Protein AF-Q6VR26-F1 (afdb_monomer_lite)

InterPro domains:
  IPR003657 WRKY domain [PF03106] (2-35)
  IPR003657 WRKY domain [PS50811] (1-36)
  IPR003657 WRKY domain [SM00774] (1-36)
  IPR036576 WRKY domain superfamily [G3DSA:2.20.25.80] (1-36)
  IPR036576 WRKY domain superfamily [SSF118290] (2-35)
  IPR044810 WRKY transcription factor, plant [PTHR31221] (1-36)

Radius of gyration: 12.3 Å; chains: 1; bounding box: 28×16×30 Å

Structure (mmCIF, N/CA/C/O backbone):
data_AF-Q6VR26-F1
#
_entry.id   AF-Q6VR26-F1
#
loop_
_atom_site.group_PDB
_atom_site.id
_atom_site.type_symbol
_atom_site.label_atom_id
_atom_site.label_alt_id
_atom_site.label_comp_id
_atom_site.label_asym_id
_atom_site.label_entity_id
_atom_site.label_seq_id
_atom_site.pdbx_PDB_ins_code
_atom_site.Cartn_x
_atom_site.Cartn_y
_atom_site.Cartn_z
_atom_site.occupancy
_atom_site.B_iso_or_equiv
_atom_site.auth_seq_id
_atom_site.auth_comp_id
_atom_site.auth_asym_id
_atom_site.auth_atom_id
_atom_site.pdbx_PDB_model_num
ATOM 1 N N . VAL A 1 1 ? 12.749 -7.728 1.427 1.00 69.75 1 VAL A N 1
ATOM 2 C CA . VAL A 1 1 ? 13.059 -7.392 0.016 1.00 69.75 1 VAL A CA 1
ATOM 3 C C . VAL A 1 1 ? 12.441 -8.470 -0.858 1.00 69.75 1 VAL A C 1
ATOM 5 O O . VAL A 1 1 ? 12.541 -9.634 -0.482 1.00 69.75 1 VAL A O 1
ATOM 8 N N . VAL A 1 2 ? 11.723 -8.109 -1.925 1.00 81.38 2 VAL A N 1
ATOM 9 C CA . VAL A 1 2 ? 11.053 -9.089 -2.802 1.00 81.38 2 VAL A CA 1
ATOM 10 C C . VAL A 1 2 ? 12.09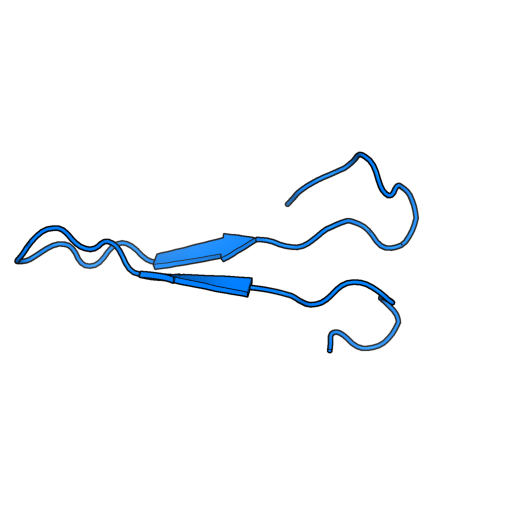6 -9.699 -3.740 1.00 81.38 2 VAL A C 1
ATOM 12 O O . VAL A 1 2 ? 12.911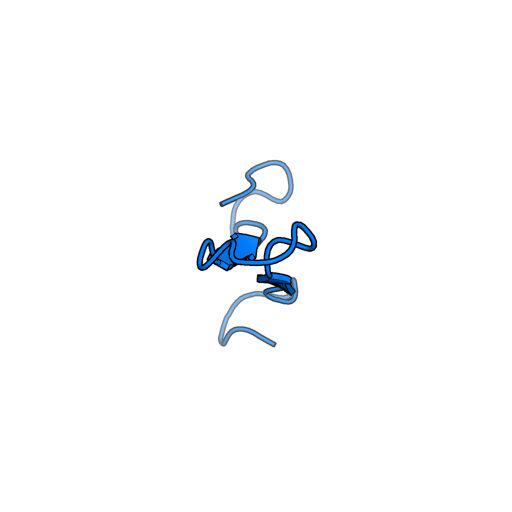 -8.982 -4.316 1.00 81.38 2 VAL A O 1
ATOM 15 N N . LYS A 1 3 ? 12.117 -11.031 -3.871 1.00 81.94 3 LYS A N 1
ATOM 16 C CA . LYS A 1 3 ? 13.098 -11.729 -4.716 1.00 81.94 3 LYS A CA 1
ATOM 17 C C . LYS A 1 3 ? 12.951 -11.252 -6.167 1.00 81.94 3 LYS A C 1
ATOM 19 O O . LYS A 1 3 ? 11.878 -11.388 -6.741 1.00 81.94 3 LYS A O 1
ATOM 24 N N . GLY A 1 4 ? 14.018 -10.693 -6.739 1.00 84.06 4 GLY A N 1
ATOM 25 C CA . GLY A 1 4 ? 14.016 -10.153 -8.106 1.00 84.06 4 GLY A CA 1
ATOM 26 C C . GLY A 1 4 ? 13.501 -8.716 -8.241 1.00 84.06 4 GLY A C 1
ATOM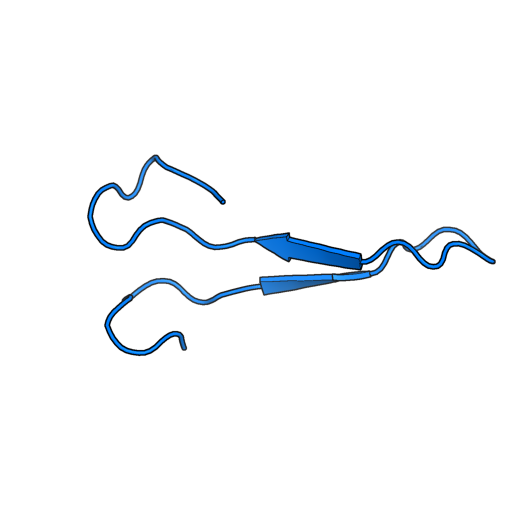 27 O O . GLY A 1 4 ? 13.413 -8.217 -9.358 1.00 84.06 4 GLY A O 1
ATOM 28 N N . ASN A 1 5 ? 13.187 -8.035 -7.135 1.00 86.56 5 ASN A N 1
ATOM 29 C CA . ASN A 1 5 ? 12.773 -6.639 -7.153 1.00 86.56 5 ASN A CA 1
ATOM 30 C C . ASN A 1 5 ? 13.669 -5.800 -6.222 1.00 86.56 5 ASN A C 1
ATOM 32 O O . ASN A 1 5 ? 13.720 -6.081 -5.020 1.00 86.56 5 ASN A O 1
ATOM 36 N N . PRO A 1 6 ? 14.374 -4.776 -6.746 1.00 90.12 6 PRO A N 1
ATOM 37 C CA . PRO A 1 6 ? 15.216 -3.907 -5.924 1.00 90.12 6 PRO A CA 1
ATOM 38 C C . PRO A 1 6 ? 14.396 -3.058 -4.941 1.00 90.12 6 PRO A C 1
ATOM 40 O O . PRO A 1 6 ? 14.936 -2.570 -3.948 1.00 90.12 6 PRO A O 1
ATOM 43 N N . TYR A 1 7 ? 13.094 -2.890 -5.183 1.00 90.19 7 TYR A N 1
ATOM 44 C CA . TYR A 1 7 ? 12.202 -2.131 -4.321 1.00 90.19 7 TYR A CA 1
ATOM 45 C C . TYR A 1 7 ? 11.581 -3.022 -3.229 1.00 90.19 7 TYR A C 1
ATOM 47 O O . TYR A 1 7 ? 11.168 -4.157 -3.489 1.00 90.19 7 TYR A O 1
ATOM 55 N N . PRO A 1 8 ? 11.490 -2.538 -1.977 1.00 91.94 8 PRO A N 1
ATOM 56 C CA . PRO A 1 8 ? 10.823 -3.274 -0.913 1.00 91.94 8 PRO A CA 1
ATOM 57 C C . PRO A 1 8 ? 9.300 -3.287 -1.115 1.00 91.94 8 PRO A C 1
ATOM 59 O O . PRO A 1 8 ? 8.716 -2.330 -1.620 1.00 91.94 8 PRO A O 1
ATOM 62 N N . ARG A 1 9 ? 8.655 -4.360 -0.644 1.00 93.25 9 ARG A N 1
ATOM 63 C CA . ARG A 1 9 ? 7.204 -4.417 -0.442 1.00 93.25 9 ARG A CA 1
ATOM 64 C C . ARG A 1 9 ? 6.879 -3.904 0.957 1.00 93.25 9 ARG A C 1
ATOM 66 O O . ARG A 1 9 ? 7.383 -4.451 1.940 1.00 93.25 9 ARG A O 1
ATOM 73 N N . SER A 1 10 ? 6.028 -2.891 1.031 1.00 94.38 10 SER A N 1
ATOM 74 C CA . SER A 1 10 ? 5.521 -2.305 2.271 1.00 94.38 10 SER A CA 1
ATOM 75 C C . SER A 1 10 ? 4.135 -2.854 2.586 1.00 94.38 10 SER A C 1
ATOM 77 O O . SER A 1 10 ? 3.314 -3.033 1.691 1.00 94.38 10 SER A O 1
ATOM 79 N N . TYR A 1 11 ? 3.849 -3.090 3.862 1.00 95.75 11 TYR A N 1
ATOM 80 C CA . TYR A 1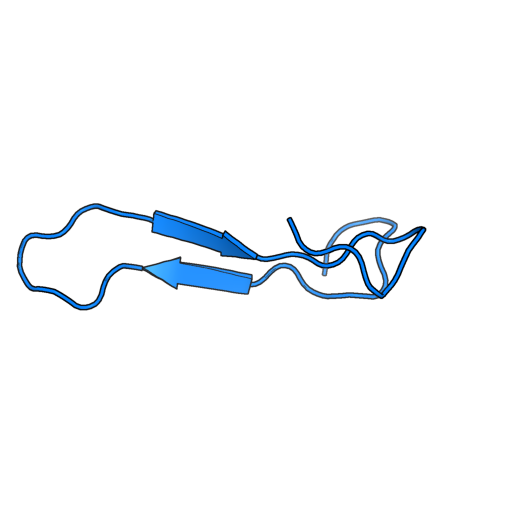 11 ? 2.536 -3.534 4.325 1.00 95.75 11 TYR A CA 1
ATOM 81 C C . TYR A 1 11 ? 1.913 -2.451 5.195 1.00 95.75 11 TYR A C 1
ATOM 83 O O . TYR A 1 11 ? 2.564 -1.914 6.088 1.00 95.75 11 TYR A O 1
ATOM 91 N N . TYR A 1 12 ? 0.643 -2.154 4.948 1.00 96.94 12 TYR A N 1
ATOM 92 C CA . TYR A 1 12 ? -0.117 -1.159 5.686 1.00 96.94 12 TYR A CA 1
ATOM 93 C C . TYR A 1 12 ? -1.358 -1.801 6.283 1.00 96.94 12 TYR A C 1
ATOM 95 O O . TYR A 1 12 ? -2.094 -2.544 5.625 1.00 96.94 12 TYR A O 1
ATOM 103 N N . LYS A 1 13 ? -1.602 -1.466 7.544 1.00 97.44 13 LYS A N 1
ATOM 104 C CA . LYS A 1 13 ? -2.842 -1.764 8.246 1.00 97.44 13 LYS A CA 1
ATOM 105 C C . LYS A 1 13 ? -3.632 -0.467 8.383 1.00 97.44 13 LYS A C 1
ATOM 107 O O . LYS A 1 13 ? -3.055 0.582 8.656 1.00 97.44 13 LYS A O 1
ATOM 112 N N . CYS A 1 14 ? -4.942 -0.554 8.199 1.00 97.00 14 CYS A N 1
ATOM 113 C CA . CYS A 1 14 ? -5.864 0.526 8.521 1.00 97.00 14 CYS A CA 1
ATOM 114 C C . CYS A 1 14 ? -5.698 0.958 9.989 1.00 97.00 14 CYS A C 1
ATOM 116 O O . CYS A 1 14 ? -5.643 0.111 10.883 1.00 97.00 14 CYS A O 1
ATOM 118 N N . THR A 1 15 ? -5.596 2.263 10.236 1.00 97.50 15 THR A N 1
ATOM 119 C CA . THR A 1 15 ? -5.408 2.826 11.584 1.00 97.50 15 THR A CA 1
ATOM 120 C C . THR A 1 15 ? -6.727 3.086 12.308 1.00 97.50 15 THR A C 1
ATOM 122 O O . THR A 1 15 ? -6.729 3.276 13.521 1.00 97.50 15 THR A O 1
ATOM 125 N N . THR A 1 16 ? -7.853 3.060 11.592 1.00 98.06 16 THR A N 1
ATOM 126 C CA . THR A 1 16 ? -9.188 3.235 12.169 1.00 98.06 16 THR A CA 1
ATOM 127 C C . THR A 1 16 ? -9.523 2.084 13.132 1.00 98.06 16 THR A C 1
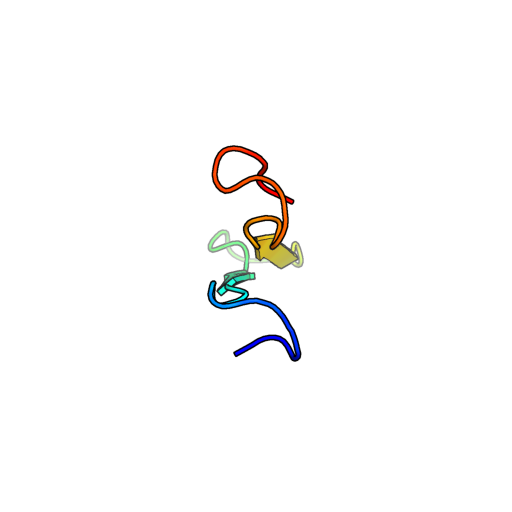ATOM 129 O O . THR A 1 16 ? -9.391 0.916 12.748 1.00 98.06 16 THR A O 1
ATOM 132 N N . PRO A 1 17 ? -9.985 2.366 14.366 1.00 97.56 17 PRO A N 1
ATOM 133 C CA . PRO A 1 17 ? -10.429 1.333 15.301 1.00 97.56 17 PRO A CA 1
ATOM 134 C C . PRO A 1 17 ? -11.494 0.415 14.683 1.00 97.56 17 PRO A C 1
ATOM 136 O O . PRO A 1 17 ? -12.412 0.882 14.016 1.00 97.56 17 PRO A O 1
ATOM 139 N N . GLY A 1 18 ? -11.356 -0.901 14.868 1.00 96.88 18 GLY A N 1
ATOM 140 C CA . GLY A 1 18 ? -12.266 -1.906 14.293 1.00 96.88 18 GLY A CA 1
ATOM 141 C C . GLY A 1 18 ? -12.078 -2.191 12.794 1.00 96.88 18 GLY A C 1
ATOM 142 O O . GLY A 1 18 ? -12.699 -3.108 12.261 1.00 96.88 18 GLY A O 1
ATOM 143 N N . CYS A 1 19 ? -11.200 -1.462 12.101 1.00 97.38 19 CYS A N 1
ATOM 144 C CA . CYS A 1 19 ? -10.948 -1.653 10.677 1.00 97.38 19 CYS A CA 1
ATOM 145 C C . CYS A 1 19 ? -9.983 -2.823 10.431 1.00 97.38 19 CYS A C 1
ATOM 147 O O . CYS A 1 19 ? -8.815 -2.793 10.823 1.00 97.38 19 CYS A O 1
ATOM 149 N N . ASN A 1 20 ? -10.458 -3.844 9.717 1.00 96.81 20 ASN A N 1
ATOM 150 C CA . ASN A 1 20 ? -9.671 -5.036 9.378 1.00 96.81 20 ASN A CA 1
ATOM 151 C C . ASN A 1 20 ? -8.955 -4.941 8.021 1.00 96.81 20 ASN A C 1
ATOM 153 O O . ASN A 1 20 ? -8.316 -5.902 7.591 1.00 96.81 20 ASN A O 1
ATOM 157 N N . VAL A 1 21 ? -9.037 -3.789 7.350 1.00 98.12 21 VAL A N 1
ATOM 158 C CA . VAL A 1 21 ? -8.435 -3.583 6.030 1.00 98.12 21 VAL A CA 1
ATOM 159 C C . VAL A 1 21 ? -6.909 -3.623 6.124 1.00 98.12 21 VAL A C 1
ATOM 161 O O . VAL A 1 21 ? -6.283 -2.985 6.979 1.00 98.12 21 VAL A O 1
ATOM 164 N N . ARG A 1 22 ? -6.308 -4.368 5.199 1.00 97.44 22 ARG A N 1
ATOM 165 C CA . ARG A 1 22 ? -4.864 -4.476 5.001 1.00 97.44 22 ARG A CA 1
ATOM 166 C C . ARG A 1 22 ? -4.571 -4.240 3.529 1.00 97.44 22 ARG A C 1
ATOM 168 O O . ARG A 1 22 ? -5.341 -4.677 2.680 1.00 97.44 22 ARG A O 1
ATOM 175 N N . LYS A 1 23 ? -3.458 -3.580 3.233 1.00 96.75 23 LYS A N 1
ATOM 176 C CA . LYS A 1 23 ? -2.947 -3.461 1.865 1.00 96.75 23 LYS A CA 1
ATOM 177 C C . LYS A 1 23 ? -1.441 -3.649 1.847 1.00 96.75 23 LYS A C 1
ATOM 179 O O . LYS A 1 23 ? -0.764 -3.331 2.825 1.00 96.75 23 LYS A O 1
ATOM 184 N N . HIS A 1 24 ? -0.922 -4.141 0.736 1.00 94.81 24 HIS A N 1
ATOM 185 C CA . HIS A 1 24 ? 0.497 -4.056 0.429 1.00 94.81 24 HIS A CA 1
ATOM 186 C C . HIS A 1 24 ? 0.715 -2.981 -0.631 1.00 94.81 24 HIS A C 1
ATOM 188 O O . HIS A 1 24 ? -0.206 -2.651 -1.369 1.00 94.81 24 HIS A O 1
ATOM 194 N N . VAL A 1 25 ? 1.918 -2.422 -0.656 1.00 94.69 25 VAL A N 1
ATOM 195 C CA . VAL A 1 25 ? 2.386 -1.524 -1.707 1.00 94.69 25 VAL A CA 1
ATOM 196 C C . VAL A 1 25 ? 3.754 -2.010 -2.150 1.00 94.69 25 VAL A C 1
ATOM 198 O O . VAL A 1 25 ? 4.655 -2.173 -1.323 1.00 94.69 25 VAL A O 1
ATOM 201 N N . GLU A 1 26 ? 3.924 -2.224 -3.442 1.00 93.62 26 GLU A N 1
ATOM 202 C CA . GLU A 1 26 ? 5.203 -2.525 -4.069 1.00 93.62 26 GLU A CA 1
ATOM 203 C C . GLU A 1 26 ? 5.375 -1.727 -5.361 1.00 93.62 26 GLU A C 1
ATOM 205 O O . GLU A 1 26 ? 4.411 -1.348 -6.016 1.00 93.62 26 GLU A O 1
ATOM 210 N N . ARG A 1 27 ? 6.622 -1.435 -5.731 1.00 93.38 27 ARG A N 1
ATOM 211 C CA . ARG A 1 27 ? 6.925 -0.902 -7.067 1.00 93.38 27 ARG A CA 1
ATOM 212 C C . ARG A 1 27 ? 7.215 -2.056 -8.003 1.00 93.38 27 ARG A C 1
ATOM 214 O O . ARG A 1 27 ? 7.828 -3.024 -7.561 1.00 93.38 27 ARG A O 1
ATOM 221 N N . ALA A 1 28 ? 6.833 -1.960 -9.270 1.00 90.44 28 ALA A N 1
ATOM 222 C CA . ALA A 1 28 ? 7.211 -2.978 -10.242 1.00 90.44 28 ALA A CA 1
ATOM 223 C C . ALA A 1 28 ? 8.737 -3.002 -10.430 1.00 90.44 28 ALA A C 1
ATOM 225 O O . ALA A 1 28 ? 9.407 -1.970 -10.384 1.00 90.44 28 ALA A O 1
ATOM 226 N N . SER A 1 29 ? 9.298 -4.191 -10.650 1.00 88.88 29 SER A N 1
ATOM 227 C CA . SER A 1 29 ? 10.733 -4.339 -10.914 1.00 88.88 29 SER A CA 1
ATOM 228 C C . SER A 1 29 ? 11.129 -3.825 -12.302 1.00 88.88 29 SER A C 1
ATOM 230 O O . SER A 1 29 ? 12.263 -3.395 -12.488 1.00 88.88 29 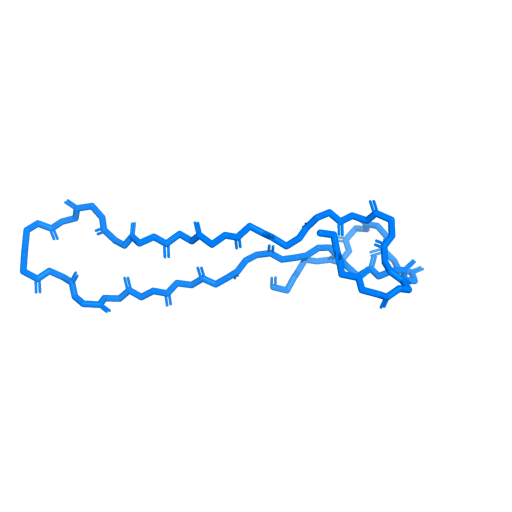SER A O 1
ATOM 232 N N . THR A 1 30 ? 10.206 -3.866 -13.266 1.00 90.75 30 THR A N 1
ATOM 233 C CA . THR A 1 30 ? 10.436 -3.495 -14.671 1.00 90.75 30 THR A CA 1
ATOM 234 C C . THR A 1 30 ? 10.112 -2.037 -14.980 1.00 90.75 30 THR A C 1
ATOM 236 O O . THR A 1 30 ? 10.714 -1.465 -15.883 1.00 90.75 30 THR A O 1
ATOM 239 N N . ASP A 1 31 ? 9.177 -1.433 -14.244 1.00 90.06 31 ASP A N 1
ATOM 240 C CA . ASP A 1 31 ? 8.801 -0.025 -14.382 1.00 90.06 31 ASP A CA 1
ATOM 241 C C . ASP A 1 31 ? 8.744 0.643 -12.998 1.00 90.06 31 ASP A C 1
ATOM 243 O O . ASP A 1 31 ? 7.770 0.465 -12.263 1.00 90.06 31 ASP A O 1
ATOM 247 N N . PRO A 1 32 ? 9.755 1.451 -12.634 1.00 84.81 32 PRO A N 1
ATOM 248 C CA . PRO A 1 32 ? 9.799 2.150 -11.352 1.00 84.81 32 PRO A CA 1
ATOM 249 C C . PRO A 1 32 ? 8.629 3.111 -11.095 1.00 84.81 32 PRO A C 1
ATOM 251 O O . PRO A 1 32 ? 8.423 3.515 -9.946 1.00 84.81 32 PRO A O 1
ATOM 254 N N . LYS A 1 33 ? 7.891 3.519 -12.139 1.00 89.69 33 LYS A N 1
ATOM 255 C CA . LYS A 1 33 ? 6.710 4.385 -12.013 1.00 89.69 33 LYS A CA 1
ATOM 256 C C . LYS A 1 33 ? 5.433 3.597 -11.723 1.00 89.69 33 LYS A C 1
ATOM 258 O O . LYS A 1 33 ? 4.473 4.189 -11.231 1.00 89.69 33 LYS A O 1
ATOM 263 N N . ALA A 1 34 ? 5.418 2.291 -11.982 1.00 90.62 34 ALA A N 1
ATOM 264 C CA . ALA A 1 34 ? 4.279 1.436 -11.689 1.00 90.62 34 ALA A CA 1
ATOM 265 C C . ALA A 1 34 ? 4.266 1.028 -10.206 1.00 90.62 34 ALA A C 1
ATOM 267 O O . ALA A 1 34 ? 5.256 0.523 -9.667 1.00 90.62 34 ALA A O 1
ATOM 268 N N . VAL A 1 35 ? 3.123 1.246 -9.549 1.00 91.06 35 VAL A N 1
ATOM 269 C CA . VAL A 1 35 ? 2.879 0.918 -8.137 1.00 91.06 35 VAL A CA 1
ATOM 270 C C . VAL A 1 35 ? 1.700 -0.046 -8.049 1.00 91.06 35 VAL A C 1
ATOM 272 O O . VAL A 1 35 ? 0.669 0.192 -8.676 1.00 91.06 35 VAL A O 1
ATOM 275 N N . ILE A 1 36 ? 1.877 -1.116 -7.275 1.00 88.00 36 ILE A N 1
ATOM 276 C CA . ILE A 1 36 ? 0.937 -2.226 -7.072 1.00 88.00 36 ILE A CA 1
ATOM 277 C C . ILE A 1 36 ? 0.562 -2.299 -5.595 1.00 88.00 36 ILE A C 1
ATOM 279 O O . ILE A 1 36 ? 1.481 -2.182 -4.750 1.00 88.00 36 ILE A O 1
#

Foldseek 3Di:
DDVLAPWDKDKDDDPDPPGRDIDIWTADRVDNVDID

Organism: Theobroma cacao (NCBI:txid3641)

Secondary structure (DSSP, 8-state):
--TT-SSPPEEEE--STT---EEEE-B-SS-TT-B-

Sequence (36 aa):
VVKGNPYPRSYYKCTTPGCNVRKHVERASTDPKAVI

pLDDT: mean 91.89, std 5.97, range [69.75, 98.12]